Protein AF-Q3ZJ76-F1 (afdb_monomer_lite)

InterPro domains:
  IPR002644 Photosystem II PsbZ, reaction centre [MF_00644] (1-62)
  IPR002644 Photosystem II PsbZ, reaction centre [PF01737] (4-61)
  IPR002644 Photosystem II PsbZ, reaction centre [PTHR34971] (1-61)
  IPR002644 Photosystem II PsbZ, reaction centre [TIGR03043] (4-61)
  IPR036512 Photosystem II PsbZ superfamily [G3DSA:1.10.287.740] (1-61)
  IPR036512 Photosystem II PsbZ superfamily [SSF161055] (1-62)

Foldseek 3Di:
DVVQLVVLVVVLVVLVVCLVPVVVVLVPDDCSCVVCVVVNVVSVVVNVVSVVVNVVVVVVVD

Radius of gyration: 14.21 Å; chains: 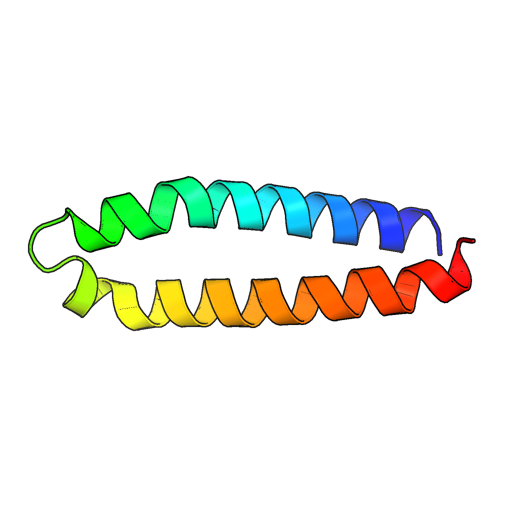1; bounding box: 37×17×32 Å

Organism: Tupiella akineta (NCBI:txid160070)

pLDDT: mean 97.73, std 1.54, range [90.06, 98.69]

Sequence (62 aa):
MTLIFQLTLFAFVGLSFLLVVGVPVVFASPNGWTENKQVVFSGIGFWFLLVFAVGILNSFVI

Structure (mmCIF, N/CA/C/O backbone):
data_AF-Q3ZJ76-F1
#
_entry.id   AF-Q3ZJ76-F1
#
loop_
_atom_site.group_PDB
_atom_site.id
_atom_site.type_symbol
_atom_site.label_atom_id
_atom_site.label_alt_id
_atom_site.label_comp_id
_atom_site.label_asym_id
_atom_site.label_entity_id
_atom_site.label_seq_id
_atom_site.pdbx_PDB_ins_code
_atom_site.Cartn_x
_atom_site.Cartn_y
_atom_site.Cartn_z
_atom_site.occupancy
_atom_site.B_iso_or_equiv
_atom_site.auth_seq_id
_atom_site.auth_comp_id
_atom_site.auth_asym_id
_atom_site.auth_atom_id
_atom_site.pdbx_PDB_model_num
ATOM 1 N N . MET A 1 1 ? 10.690 2.389 -20.104 1.00 90.06 1 MET A N 1
ATOM 2 C CA . MET A 1 1 ? 10.330 2.461 -18.669 1.00 90.06 1 MET A CA 1
ATOM 3 C C . MET A 1 1 ? 9.267 3.514 -18.378 1.00 90.06 1 MET A C 1
ATOM 5 O O . MET A 1 1 ? 8.454 3.291 -17.491 1.00 90.06 1 MET A O 1
ATOM 9 N N . THR A 1 2 ? 9.175 4.584 -19.178 1.00 96.12 2 THR A N 1
ATOM 10 C CA . THR A 1 2 ? 8.187 5.665 -19.016 1.00 96.12 2 THR A CA 1
ATOM 11 C C . THR A 1 2 ? 6.733 5.195 -18.908 1.00 96.12 2 THR A C 1
ATOM 13 O O . THR A 1 2 ? 6.050 5.605 -17.980 1.00 96.12 2 THR A O 1
ATOM 16 N N . LEU A 1 3 ? 6.264 4.295 -19.787 1.00 97.31 3 LEU A N 1
ATOM 17 C CA . LEU A 1 3 ? 4.883 3.784 -19.722 1.00 97.31 3 LEU A CA 1
ATOM 18 C C . LEU A 1 3 ? 4.596 3.054 -18.396 1.00 97.31 3 LEU A C 1
ATOM 20 O O . LEU A 1 3 ? 3.571 3.291 -17.768 1.00 97.31 3 LEU A O 1
ATOM 24 N N . ILE A 1 4 ? 5.526 2.204 -17.944 1.00 97.75 4 ILE A N 1
ATOM 25 C CA . ILE A 1 4 ? 5.407 1.461 -16.677 1.00 97.75 4 ILE A CA 1
ATOM 26 C C . ILE A 1 4 ? 5.389 2.434 -15.493 1.00 97.75 4 ILE A C 1
ATOM 28 O O . ILE A 1 4 ? 4.556 2.295 -14.599 1.00 97.75 4 ILE A O 1
ATOM 32 N N . PHE A 1 5 ? 6.259 3.448 -15.507 1.00 98.25 5 PHE A N 1
ATOM 33 C CA . PHE A 1 5 ? 6.282 4.499 -14.489 1.00 98.25 5 PHE A CA 1
ATOM 34 C C . PHE A 1 5 ? 4.955 5.266 -14.432 1.00 98.25 5 PHE A C 1
ATOM 36 O O . PHE A 1 5 ? 4.382 5.407 -13.356 1.00 98.25 5 PHE A O 1
ATOM 43 N N . GLN A 1 6 ? 4.419 5.693 -15.579 1.00 98.25 6 GLN A N 1
ATOM 44 C CA . GLN A 1 6 ? 3.151 6.426 -15.654 1.00 98.25 6 GLN A CA 1
ATOM 45 C C . GLN A 1 6 ? 1.966 5.596 -15.147 1.00 98.25 6 GLN A C 1
ATOM 47 O O . GLN A 1 6 ? 1.157 6.105 -14.375 1.00 98.25 6 GLN A O 1
ATOM 52 N N . LEU A 1 7 ? 1.880 4.316 -15.525 1.00 98.50 7 LEU A N 1
ATOM 53 C CA . LEU A 1 7 ? 0.833 3.416 -15.029 1.00 98.50 7 LEU A CA 1
ATOM 54 C C . LEU A 1 7 ? 0.963 3.164 -13.521 1.00 98.50 7 LEU A C 1
ATOM 56 O O . LEU A 1 7 ? -0.042 3.184 -12.813 1.00 98.50 7 LEU A O 1
ATOM 60 N N . THR A 1 8 ? 2.187 2.985 -13.015 1.00 98.31 8 THR A N 1
ATOM 61 C CA . THR A 1 8 ? 2.447 2.820 -11.572 1.00 98.31 8 THR A CA 1
ATOM 62 C C . THR A 1 8 ? 2.051 4.074 -10.794 1.00 98.31 8 THR A C 1
ATOM 64 O O . THR A 1 8 ? 1.387 3.979 -9.764 1.00 98.31 8 THR A O 1
ATOM 67 N N . LEU A 1 9 ? 2.398 5.257 -11.307 1.00 98.38 9 LEU A N 1
ATOM 68 C CA . LEU A 1 9 ? 2.030 6.534 -10.702 1.00 98.38 9 LEU A CA 1
ATOM 69 C C . LEU A 1 9 ? 0.512 6.758 -10.731 1.00 98.38 9 LEU A C 1
ATOM 71 O O . LEU A 1 9 ? -0.065 7.178 -9.730 1.00 98.38 9 LEU A O 1
ATOM 75 N N . PHE A 1 10 ? -0.153 6.430 -11.841 1.00 98.62 10 PHE A N 1
ATOM 76 C CA . PHE A 1 10 ? -1.612 6.494 -11.937 1.00 98.62 10 PHE A CA 1
ATOM 77 C C . PHE A 1 10 ? -2.286 5.568 -10.915 1.00 98.62 10 PHE A C 1
ATOM 79 O O . PHE A 1 10 ? -3.190 5.999 -10.200 1.00 98.62 10 PHE A O 1
ATOM 86 N N . ALA A 1 11 ? -1.805 4.327 -10.782 1.00 98.56 11 ALA A N 1
ATOM 87 C CA . ALA A 1 11 ? -2.288 3.387 -9.772 1.00 98.56 11 ALA A CA 1
ATOM 88 C C . ALA A 1 11 ? -2.067 3.913 -8.344 1.00 98.56 11 ALA A C 1
ATOM 90 O O . ALA A 1 11 ? -2.963 3.808 -7.507 1.00 98.56 11 ALA A O 1
ATOM 91 N N . PHE A 1 12 ? -0.912 4.529 -8.075 1.00 98.69 12 PHE A N 1
ATOM 92 C CA . PHE A 1 12 ? -0.604 5.142 -6.784 1.00 98.69 12 PHE A CA 1
ATOM 93 C C . PHE A 1 12 ? -1.565 6.282 -6.433 1.00 98.69 12 PHE A C 1
ATOM 95 O O . PHE A 1 12 ? -2.106 6.316 -5.325 1.00 98.69 12 PHE A O 1
ATOM 102 N N . VAL A 1 13 ? -1.837 7.183 -7.380 1.00 98.69 13 VAL A N 1
ATOM 103 C CA . VAL A 1 13 ? -2.801 8.279 -7.196 1.00 98.69 13 VAL A CA 1
ATOM 104 C C . VAL A 1 13 ? -4.217 7.733 -6.994 1.00 98.69 13 VAL A C 1
ATOM 106 O O . VAL A 1 13 ? -4.895 8.136 -6.050 1.00 98.69 13 VAL A O 1
ATOM 109 N N . GLY A 1 14 ? -4.649 6.781 -7.826 1.00 98.69 14 GLY A N 1
ATOM 110 C CA . GLY A 1 14 ? -5.968 6.157 -7.715 1.00 98.69 14 GLY A CA 1
ATOM 111 C C . GLY A 1 14 ? -6.173 5.458 -6.370 1.00 98.69 14 GLY A C 1
ATOM 112 O O . GLY A 1 14 ? -7.177 5.690 -5.698 1.00 98.69 14 GLY A O 1
ATOM 113 N N . LEU A 1 15 ? -5.193 4.670 -5.923 1.00 98.62 15 LEU A N 1
ATOM 114 C CA . LEU A 1 15 ? -5.239 4.018 -4.615 1.00 98.62 15 LEU A CA 1
ATOM 115 C C . LEU A 1 15 ? -5.220 5.032 -3.465 1.00 98.62 15 LEU A C 1
ATOM 117 O O . LEU A 1 15 ? -5.938 4.851 -2.486 1.00 98.62 15 LEU A O 1
ATOM 121 N N . SER A 1 16 ? -4.444 6.111 -3.585 1.00 98.69 16 SER A N 1
ATOM 122 C CA . SER A 1 16 ? -4.429 7.187 -2.587 1.00 98.69 16 SER A CA 1
ATOM 123 C C . SER A 1 16 ? -5.809 7.825 -2.446 1.00 98.69 16 SER A C 1
ATOM 125 O O . SER A 1 16 ? -6.290 7.992 -1.329 1.00 98.69 16 SER A O 1
A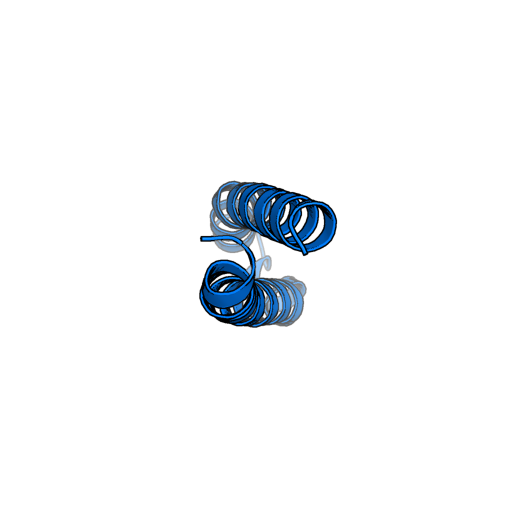TOM 127 N N . PHE A 1 17 ? -6.479 8.118 -3.563 1.00 98.69 17 PHE A N 1
ATOM 128 C CA . PHE A 1 17 ? -7.843 8.646 -3.551 1.00 98.69 17 PHE A CA 1
ATOM 129 C C . PHE A 1 17 ? -8.824 7.677 -2.873 1.00 98.69 17 PHE A C 1
ATOM 131 O O . PHE A 1 17 ? -9.610 8.086 -2.017 1.00 98.69 17 PHE A O 1
ATOM 138 N N . LEU A 1 18 ? -8.727 6.380 -3.189 1.00 98.44 18 LEU A N 1
ATOM 139 C CA . LEU A 1 18 ? -9.536 5.343 -2.545 1.00 98.44 18 LEU A CA 1
ATOM 140 C C . LEU A 1 18 ? -9.287 5.260 -1.036 1.00 98.44 18 LEU A C 1
ATOM 142 O O . LEU A 1 18 ? -10.245 5.131 -0.282 1.00 98.44 18 LEU A O 1
ATOM 146 N N . LEU A 1 19 ? -8.037 5.357 -0.576 1.00 98.44 19 LEU A N 1
ATOM 147 C CA . LEU A 1 19 ? -7.714 5.335 0.853 1.00 98.44 19 LEU A CA 1
ATOM 148 C C . LEU A 1 19 ? -8.182 6.606 1.574 1.00 98.44 19 LEU A C 1
ATOM 150 O O . LEU A 1 19 ? -8.711 6.505 2.680 1.00 98.44 19 LEU A O 1
ATOM 154 N N . VAL A 1 20 ? -8.049 7.781 0.950 1.00 98.62 20 VAL A N 1
ATOM 155 C CA . VAL A 1 20 ? -8.505 9.066 1.512 1.00 98.62 20 VAL A CA 1
ATOM 156 C C . VAL A 1 20 ? -10.008 9.060 1.786 1.00 98.62 20 VAL A C 1
ATOM 158 O O . VAL A 1 20 ? -10.436 9.577 2.813 1.00 98.62 20 VAL A O 1
ATOM 161 N N . VAL A 1 21 ? -10.809 8.460 0.903 1.00 98.44 21 VAL A N 1
ATOM 162 C CA . VAL A 1 21 ? -12.263 8.344 1.100 1.00 98.44 21 VAL A CA 1
ATOM 163 C C . VAL A 1 21 ? -12.616 7.123 1.952 1.00 98.44 21 VAL A C 1
ATOM 165 O O . VAL A 1 21 ? -13.403 7.216 2.892 1.00 98.44 21 VAL A O 1
ATOM 168 N N . GLY A 1 22 ? -12.033 5.968 1.639 1.00 97.94 22 GLY A N 1
ATOM 169 C CA . GLY A 1 22 ? -12.399 4.681 2.222 1.00 97.94 22 GLY A CA 1
ATOM 170 C C . GLY A 1 22 ? -12.048 4.556 3.701 1.00 97.94 22 GLY A C 1
ATOM 171 O O . GLY A 1 22 ? -12.851 4.021 4.461 1.00 97.94 22 GLY A O 1
ATOM 172 N N . VAL A 1 23 ? -10.895 5.072 4.142 1.00 98.31 23 VAL A N 1
ATOM 173 C CA . VAL A 1 23 ? -10.467 4.942 5.547 1.00 98.31 23 VAL A CA 1
ATOM 174 C C . VAL A 1 23 ? -11.413 5.687 6.505 1.00 98.31 23 VAL A C 1
ATOM 176 O O . VAL A 1 23 ? -11.899 5.048 7.443 1.00 98.31 23 VAL A O 1
ATOM 179 N N . PRO A 1 24 ? -11.770 6.970 6.281 1.00 98.25 24 PRO A N 1
ATOM 180 C CA . PRO A 1 24 ? -12.777 7.648 7.098 1.00 98.25 24 PRO A CA 1
ATOM 181 C C . PRO A 1 24 ? -14.143 6.955 7.082 1.00 98.25 24 PRO A C 1
ATOM 183 O O . PRO A 1 24 ? -14.764 6.818 8.135 1.00 98.25 24 PRO A O 1
ATOM 186 N N . VAL A 1 25 ? -14.597 6.478 5.916 1.00 98.12 25 VAL A N 1
ATOM 187 C CA . VAL A 1 25 ? -15.879 5.762 5.787 1.00 98.12 25 VAL A CA 1
ATOM 188 C C . VAL A 1 25 ? -15.876 4.481 6.623 1.00 98.12 25 VAL A C 1
ATOM 190 O O . VAL A 1 25 ? -16.826 4.235 7.366 1.00 98.12 25 VAL A O 1
ATOM 193 N N . VAL A 1 26 ? -14.799 3.692 6.565 1.00 98.19 26 VAL A N 1
ATOM 194 C CA . VAL A 1 26 ? -14.640 2.475 7.376 1.00 98.19 26 VAL A CA 1
ATOM 195 C C . VAL A 1 26 ? -14.648 2.797 8.870 1.00 98.19 26 VAL A C 1
ATOM 197 O O . VAL A 1 26 ? -15.283 2.079 9.640 1.00 98.19 26 VAL A O 1
ATOM 200 N N . PHE A 1 27 ? -13.978 3.870 9.294 1.00 97.88 27 PHE A N 1
ATOM 201 C CA . PHE A 1 27 ? -13.935 4.257 10.707 1.00 97.88 27 PHE A CA 1
ATOM 202 C C . PHE A 1 27 ? -15.272 4.788 11.234 1.00 97.88 27 PHE A C 1
ATOM 204 O O . PHE A 1 27 ? -15.582 4.573 12.403 1.00 97.88 27 PHE A O 1
ATOM 211 N N . ALA A 1 28 ? -16.065 5.452 10.391 1.00 98.06 28 ALA A N 1
ATOM 212 C CA . ALA A 1 28 ? -17.361 6.010 10.774 1.00 98.06 28 ALA A CA 1
ATOM 213 C C . ALA A 1 28 ? -18.529 5.008 10.674 1.00 98.06 28 ALA A C 1
ATOM 215 O O . ALA A 1 28 ? -19.606 5.272 11.207 1.00 98.06 28 ALA A O 1
ATOM 216 N N . SER A 1 29 ? -18.344 3.875 9.989 1.00 97.38 29 SER A N 1
ATOM 217 C CA . SER A 1 29 ? -19.406 2.885 9.773 1.00 97.38 29 SER A CA 1
ATOM 218 C C . SER A 1 29 ? -19.600 1.964 10.991 1.00 97.38 29 SER A C 1
ATOM 220 O O . SER A 1 29 ? -18.610 1.535 11.593 1.00 97.38 29 SER A O 1
ATOM 222 N N . PRO A 1 30 ? -20.845 1.576 11.341 1.00 97.75 30 PRO A N 1
ATOM 223 C CA . PRO A 1 30 ? -21.104 0.551 12.356 1.00 9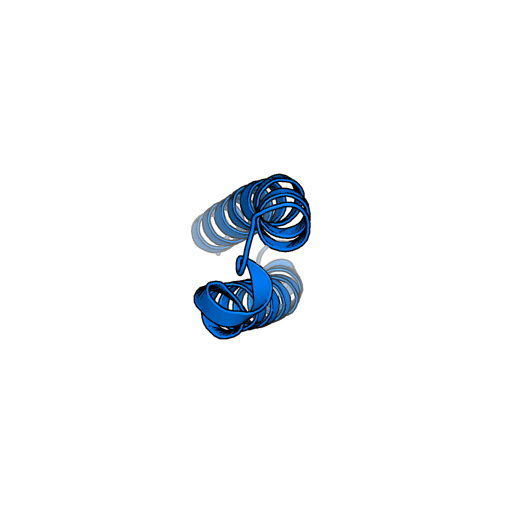7.75 30 PRO A CA 1
ATOM 224 C C . PRO A 1 30 ? -20.366 -0.750 12.017 1.00 97.75 30 PRO A C 1
ATOM 226 O O . PRO A 1 30 ? -20.453 -1.216 10.888 1.00 97.75 30 PRO A O 1
ATOM 229 N N . ASN A 1 31 ? -19.610 -1.315 12.966 1.00 96.56 31 ASN A N 1
ATOM 230 C CA . ASN A 1 31 ? -18.728 -2.481 12.764 1.00 96.56 31 ASN A CA 1
ATOM 231 C C . ASN A 1 31 ? -17.688 -2.349 11.632 1.00 96.56 31 ASN A C 1
ATOM 233 O O . ASN A 1 31 ? -16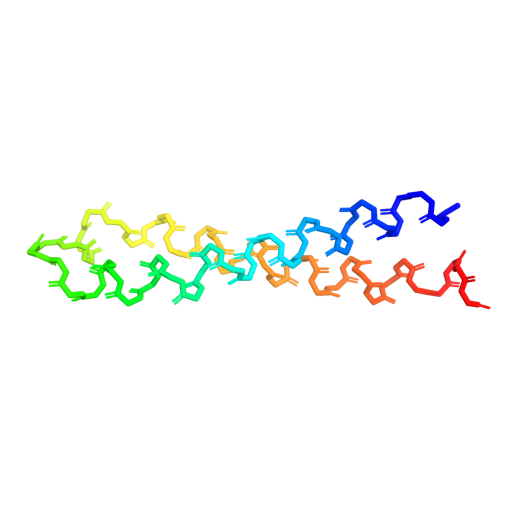.971 -3.314 11.355 1.00 96.56 31 ASN A O 1
ATOM 237 N N . GLY A 1 32 ? -17.535 -1.164 11.030 1.00 97.62 32 GLY A N 1
ATOM 238 C CA . GLY A 1 32 ? -16.732 -0.971 9.827 1.00 97.62 32 GLY A CA 1
ATOM 239 C C . GLY A 1 32 ? -15.289 -1.425 10.015 1.00 97.62 32 GLY A C 1
ATOM 240 O O . GLY A 1 32 ? -14.752 -2.127 9.159 1.00 97.62 32 GLY A O 1
ATOM 241 N N . TRP A 1 33 ? -14.688 -1.128 11.172 1.00 97.38 33 TRP A N 1
ATOM 242 C CA . TRP A 1 33 ? -13.346 -1.608 11.502 1.00 97.38 33 TRP A CA 1
ATOM 243 C C . TRP A 1 33 ? -13.254 -3.133 11.599 1.00 97.38 33 TRP A C 1
ATOM 245 O O . TRP A 1 33 ? -12.335 -3.724 11.039 1.00 97.38 33 TRP A O 1
ATOM 255 N N . THR A 1 34 ? -14.184 -3.783 12.298 1.00 97.44 34 THR A N 1
ATOM 256 C CA . THR A 1 34 ? -14.166 -5.242 12.489 1.00 97.44 34 THR A CA 1
ATOM 257 C C . THR A 1 34 ? -14.280 -5.973 11.153 1.00 97.44 34 THR A C 1
ATOM 259 O O . THR A 1 34 ? -13.558 -6.941 10.930 1.00 97.44 34 THR A O 1
ATOM 262 N N . GLU A 1 35 ? -15.127 -5.473 10.255 1.00 97.44 35 GLU A N 1
ATOM 263 C CA . GLU A 1 35 ? -15.402 -6.095 8.957 1.00 97.44 35 GLU A CA 1
ATOM 264 C C . GLU A 1 35 ? -14.341 -5.769 7.892 1.00 97.44 35 GLU A C 1
ATOM 266 O O . GLU A 1 35 ? -14.024 -6.616 7.060 1.00 97.44 35 GLU A O 1
ATOM 271 N N . ASN A 1 36 ? -13.741 -4.572 7.923 1.00 97.88 36 ASN A N 1
ATOM 272 C CA . ASN A 1 36 ? -12.897 -4.074 6.825 1.00 97.88 36 ASN A CA 1
ATOM 273 C C . ASN A 1 36 ? -11.419 -3.876 7.194 1.00 97.88 36 ASN A C 1
ATOM 275 O O . ASN A 1 36 ? -10.635 -3.424 6.358 1.00 97.88 36 ASN A O 1
ATOM 279 N N . LYS A 1 37 ? -10.991 -4.233 8.412 1.0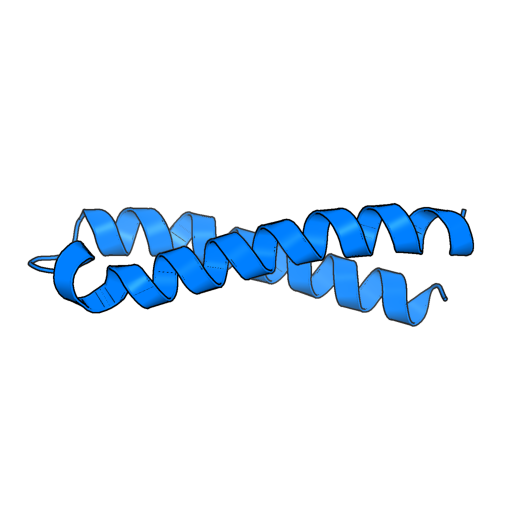0 97.25 37 LYS A N 1
ATOM 280 C CA . LYS A 1 37 ? -9.588 -4.106 8.860 1.00 97.25 37 LYS A CA 1
ATOM 281 C C . LYS A 1 37 ? -8.587 -4.704 7.872 1.00 97.25 37 LYS A C 1
ATOM 283 O O . LYS A 1 37 ? -7.586 -4.066 7.555 1.00 97.25 37 LYS A O 1
ATOM 288 N N . GLN A 1 38 ? -8.848 -5.914 7.375 1.00 97.81 38 GLN A N 1
ATOM 289 C CA . GLN A 1 38 ? -7.943 -6.582 6.436 1.00 97.81 38 GLN A CA 1
ATOM 290 C C . GLN A 1 38 ? -7.857 -5.838 5.098 1.00 97.81 38 GLN A C 1
ATOM 292 O O . GLN A 1 38 ? -6.770 -5.730 4.533 1.00 97.81 38 GLN A O 1
ATOM 297 N N . VAL A 1 39 ? -8.974 -5.283 4.621 1.00 97.38 39 VAL A N 1
ATOM 298 C CA . VAL A 1 39 ? -9.023 -4.480 3.392 1.00 97.38 39 VAL A CA 1
ATOM 299 C C . VAL A 1 39 ? -8.205 -3.203 3.562 1.00 97.38 39 VAL A C 1
ATOM 301 O O . VAL A 1 39 ? -7.361 -2.906 2.720 1.00 97.38 39 VAL A O 1
ATOM 304 N N . VAL A 1 40 ? -8.380 -2.490 4.681 1.00 98.19 40 VAL A N 1
ATOM 305 C CA . VAL A 1 40 ? -7.606 -1.276 4.990 1.00 98.19 40 VAL A CA 1
ATOM 306 C C . VAL A 1 40 ? -6.110 -1.587 5.074 1.00 98.19 40 VAL A C 1
ATOM 308 O O . VAL A 1 40 ? -5.309 -0.901 4.441 1.00 98.19 40 VAL A O 1
ATOM 311 N N . PHE A 1 41 ? -5.711 -2.646 5.785 1.00 98.19 41 PHE A N 1
ATOM 312 C CA . PHE A 1 41 ? -4.299 -3.030 5.878 1.00 98.19 41 PHE A CA 1
ATOM 313 C C . PHE A 1 41 ? -3.707 -3.493 4.547 1.00 98.19 41 PHE A C 1
ATOM 315 O O . PHE A 1 41 ? -2.573 -3.129 4.237 1.00 98.19 41 PHE A O 1
ATOM 322 N N . SER A 1 42 ? -4.461 -4.235 3.734 1.00 98.19 42 SER A N 1
ATOM 323 C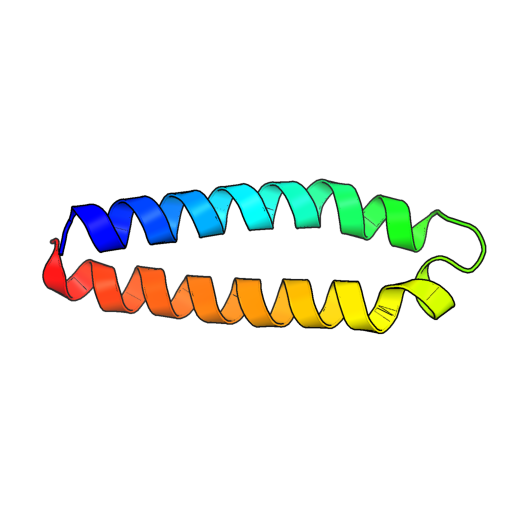 CA . SER A 1 42 ? -4.026 -4.610 2.385 1.00 98.19 42 SER A CA 1
ATOM 324 C C . SER A 1 42 ? -3.843 -3.376 1.498 1.00 98.19 42 SER A C 1
ATOM 326 O O . SER A 1 42 ? -2.814 -3.257 0.833 1.00 98.19 42 SER A O 1
ATOM 328 N N . GLY A 1 43 ? -4.779 -2.424 1.551 1.00 98.25 43 GLY A N 1
ATOM 329 C CA . GLY A 1 43 ? -4.697 -1.164 0.817 1.00 98.25 43 GLY A CA 1
ATOM 330 C C . GLY A 1 43 ? -3.484 -0.323 1.220 1.00 98.25 43 GLY A C 1
ATOM 331 O O . GLY A 1 43 ? -2.745 0.127 0.349 1.00 98.25 43 GLY A O 1
ATOM 332 N N . ILE A 1 44 ? -3.222 -0.170 2.523 1.00 98.19 44 ILE A N 1
ATOM 333 C CA . ILE A 1 44 ? -2.040 0.547 3.035 1.00 98.19 44 ILE A CA 1
ATOM 334 C C . ILE A 1 44 ? -0.743 -0.169 2.636 1.00 98.19 44 ILE A C 1
ATOM 336 O O . ILE A 1 44 ? 0.207 0.480 2.200 1.00 98.19 44 ILE A O 1
ATOM 340 N N . GLY A 1 45 ? -0.693 -1.499 2.749 1.00 98.38 45 GLY A N 1
ATOM 341 C CA . GLY A 1 45 ? 0.474 -2.284 2.342 1.00 98.38 45 GLY A CA 1
ATOM 342 C C . GLY A 1 45 ? 0.775 -2.134 0.850 1.00 98.38 45 GLY A C 1
ATOM 343 O O . GLY A 1 45 ? 1.918 -1.889 0.468 1.00 98.38 45 GLY A O 1
ATOM 344 N N . PHE A 1 46 ? -0.256 -2.201 0.005 1.00 98.31 46 PHE A N 1
ATOM 345 C CA . PHE A 1 46 ? -0.107 -1.993 -1.433 1.00 98.31 46 PHE A CA 1
ATOM 346 C C . PHE A 1 46 ? 0.286 -0.547 -1.770 1.00 98.31 46 PHE A C 1
ATOM 348 O O . PHE A 1 46 ? 1.151 -0.327 -2.616 1.00 98.31 46 PHE A O 1
ATOM 355 N N . TRP A 1 47 ? -0.264 0.436 -1.055 1.00 98.62 47 TRP A N 1
ATOM 356 C CA . TRP A 1 47 ? 0.127 1.840 -1.175 1.00 98.62 47 TRP A CA 1
ATOM 357 C C . TRP A 1 47 ? 1.608 2.048 -0.855 1.00 98.62 47 TRP A C 1
ATOM 359 O O . TRP A 1 47 ? 2.314 2.690 -1.629 1.00 98.62 47 TRP A O 1
ATOM 369 N N . PHE A 1 48 ? 2.105 1.438 0.223 1.00 98.44 48 PHE A N 1
ATOM 370 C CA . PHE A 1 48 ? 3.518 1.495 0.595 1.00 98.44 48 PHE A CA 1
ATOM 371 C C . PHE A 1 48 ? 4.411 0.876 -0.487 1.00 98.44 48 PHE A C 1
ATOM 373 O O . PHE A 1 48 ? 5.395 1.492 -0.887 1.00 98.44 48 PHE A O 1
ATOM 380 N N . LEU A 1 49 ? 4.041 -0.289 -1.032 1.00 98.50 49 LEU A N 1
ATOM 381 C CA . LEU A 1 49 ? 4.764 -0.908 -2.151 1.00 98.50 49 LEU A CA 1
ATOM 382 C C . LEU A 1 49 ? 4.820 0.005 -3.382 1.00 98.50 49 LEU A C 1
ATOM 384 O O . LEU A 1 49 ? 5.872 0.113 -4.014 1.00 98.50 49 LEU A O 1
ATOM 388 N N . LEU A 1 50 ? 3.719 0.688 -3.702 1.00 98.50 50 LEU A N 1
ATOM 389 C CA . LEU A 1 50 ? 3.671 1.629 -4.818 1.00 98.50 50 LEU A CA 1
ATOM 390 C C . LEU A 1 50 ? 4.597 2.834 -4.610 1.00 98.50 50 LEU A C 1
ATOM 392 O O . LEU A 1 50 ? 5.212 3.267 -5.582 1.00 98.50 50 LEU A O 1
ATOM 396 N N . VAL A 1 51 ? 4.776 3.331 -3.378 1.00 98.56 51 VAL A N 1
ATOM 397 C CA . VAL A 1 51 ? 5.758 4.398 -3.086 1.00 98.56 51 VAL A CA 1
ATOM 398 C C . VAL A 1 51 ? 7.168 3.973 -3.507 1.00 98.56 51 VAL A C 1
ATOM 400 O O . VAL A 1 51 ? 7.833 4.701 -4.247 1.00 98.56 51 VAL A O 1
ATOM 403 N N . PHE A 1 52 ? 7.620 2.782 -3.095 1.00 98.38 52 PHE A N 1
ATOM 404 C CA . PHE A 1 52 ? 8.941 2.282 -3.502 1.00 98.38 52 PHE A CA 1
ATOM 405 C C . PHE A 1 52 ? 9.007 2.003 -4.995 1.00 98.38 52 PHE A C 1
ATOM 407 O O . PHE A 1 52 ? 10.011 2.331 -5.619 1.00 98.38 52 PHE A O 1
ATOM 414 N N . ALA A 1 53 ? 7.954 1.431 -5.580 1.00 98.12 53 ALA A N 1
ATOM 415 C CA . ALA A 1 53 ? 7.920 1.152 -7.009 1.00 98.12 53 ALA A CA 1
ATOM 416 C C . ALA A 1 53 ? 8.087 2.439 -7.830 1.00 98.12 53 ALA A C 1
ATOM 418 O O . ALA A 1 53 ? 8.935 2.479 -8.718 1.00 98.12 53 ALA A O 1
ATOM 419 N N . VAL A 1 54 ? 7.354 3.508 -7.499 1.00 98.19 54 VAL A N 1
ATOM 420 C CA . VAL A 1 54 ? 7.510 4.822 -8.144 1.00 98.19 54 VAL A CA 1
ATOM 421 C C . VAL A 1 54 ? 8.932 5.354 -7.952 1.00 98.19 54 VAL A C 1
ATOM 423 O O . VAL A 1 54 ? 9.553 5.769 -8.929 1.00 98.19 54 VAL A O 1
ATOM 426 N N . GLY A 1 55 ? 9.476 5.298 -6.731 1.00 97.81 55 GLY A N 1
ATOM 427 C CA . GLY A 1 55 ? 10.831 5.775 -6.436 1.00 97.81 55 GLY A CA 1
ATOM 428 C C . GLY A 1 55 ? 11.933 5.019 -7.187 1.00 97.81 55 GLY A C 1
ATOM 429 O O . GLY A 1 55 ? 12.849 5.641 -7.715 1.00 97.81 55 GLY A O 1
ATOM 430 N N . ILE A 1 56 ? 11.824 3.694 -7.295 1.00 97.81 56 ILE A N 1
ATOM 431 C CA . ILE A 1 56 ? 12.768 2.850 -8.042 1.00 97.81 56 ILE A CA 1
ATOM 432 C C . ILE A 1 56 ? 12.632 3.098 -9.546 1.00 97.81 56 ILE A C 1
ATOM 434 O O . ILE A 1 56 ? 13.631 3.283 -10.236 1.00 97.81 56 ILE A O 1
ATOM 438 N N . LEU A 1 57 ? 11.401 3.124 -10.068 1.00 97.75 57 LEU A N 1
ATOM 439 C CA . LEU A 1 57 ? 11.145 3.353 -11.493 1.00 97.75 57 LEU A CA 1
ATOM 440 C C . LEU A 1 57 ? 11.614 4.739 -11.951 1.00 97.75 57 LEU A C 1
ATOM 442 O O . LEU A 1 57 ? 12.015 4.884 -13.106 1.00 97.75 57 LEU A O 1
ATOM 446 N N . ASN A 1 58 ? 11.610 5.728 -11.054 1.00 97.25 58 ASN A N 1
ATOM 447 C CA . ASN A 1 58 ? 12.120 7.070 -11.318 1.00 97.25 58 ASN A CA 1
ATOM 448 C C . ASN A 1 58 ? 13.577 7.050 -11.813 1.00 97.25 58 ASN A C 1
ATOM 450 O O . ASN A 1 58 ? 13.900 7.765 -12.756 1.00 97.25 58 ASN A O 1
ATOM 454 N N . SER A 1 59 ? 14.425 6.171 -11.259 1.00 97.19 59 SER A N 1
ATOM 455 C CA . SER A 1 59 ? 15.833 6.005 -11.664 1.00 97.19 59 SER A CA 1
ATOM 456 C C . SER A 1 59 ? 16.035 5.445 -13.079 1.00 97.19 59 SER A C 1
ATOM 458 O O . SER A 1 59 ? 17.168 5.372 -13.542 1.00 97.19 59 SER A O 1
ATOM 460 N N . PHE A 1 60 ? 14.968 5.011 -13.759 1.00 96.62 60 PHE A N 1
ATOM 461 C CA . PHE A 1 60 ? 15.014 4.509 -15.138 1.00 96.62 60 PHE A CA 1
ATOM 462 C C . PHE A 1 60 ? 14.274 5.415 -16.133 1.00 96.62 60 PHE A C 1
ATOM 464 O O . PHE A 1 60 ? 14.082 5.027 -17.292 1.00 96.62 60 PHE A O 1
ATOM 471 N N . VAL A 1 61 ? 13.772 6.567 -15.680 1.00 94.69 61 VAL A N 1
ATOM 472 C CA . VAL A 1 61 ? 12.988 7.507 -16.498 1.00 94.69 61 VAL A CA 1
ATOM 473 C C . VAL A 1 61 ? 13.610 8.899 -16.508 1.00 94.69 61 VAL A C 1
ATOM 475 O O . VAL A 1 61 ? 13.608 9.524 -17.568 1.00 94.69 61 VAL A O 1
ATOM 478 N N . ILE A 1 62 ? 14.114 9.361 -15.360 1.00 90.38 62 ILE A N 1
ATOM 479 C CA . ILE A 1 62 ? 14.943 10.568 -15.232 1.00 90.38 62 ILE A CA 1
ATOM 480 C C . ILE A 1 62 ? 16.402 10.173 -15.439 1.00 90.38 62 ILE A C 1
ATOM 482 O O . ILE A 1 62 ? 17.086 10.883 -16.207 1.00 90.38 62 ILE A O 1
#

Secondary structure (DSSP, 8-state):
-HHHHHHHHHHHHHHHHHHHHHHHHHHHSTTHHHHHHHHHHHHHHHHHHHHHHHHHHHTTT-